Protein AF-A0A9N7YGV7-F1 (afdb_monomer_lite)

Foldseek 3Di:
DQDLLDDFDWDWDWDDPPVAIKIWIATPVHRVPIFIDRDLQVSLVVVVVVSCVNDPFDFDDARADRCVQNPCLQLVNVVVCCPDPCVVVPPPDDDDDRDDDDVPPPDDPCSDPCLRLSRHSVNVVVRTDDPPPPPPDDDDDDDDDDDDDDDDDDDDDDDDDDDDDDDDD

InterPro domains:
  IPR003889 FY-rich, C-terminal [PF05965] (20-99)
  IPR003889 FY-rich, C-terminal [PS51543] (18-98)
  IPR003889 FY-rich, C-terminal [SM00542] (22-105)
  IPR040092 Transforming growth factor beta regulator 1 [PTHR22715] (1-136)

Sequence (169 aa):
MKNPDQQCLYTCQIKDGGTGPKFEIVPEEDPQNAIMASSALTCHSNLLKAIASVSSKCVVPIVPSGADFFGFSHPTIQNLIQSCPGARKCTNYRWIRFEVCRPGDGQVPHILSEDDASVNFEAYQRHQCFEENNKTEHVEGQTPQSPSSSHQHHLTSPTMKPSTSYFTS

Secondary structure (DSSP, 8-state):
---TTS---EEEEEEE-SSSEEEEEEETT-TTS-EEESSHHHHHHHHHHHHHHH-SS-BPPPPP-HHHHTTTTSHHHHHHHHTSTTGGG-TT-------PPPTT------SS-TT-TTT-HHHHHHTB-----------------------------------------

pLDDT: mean 78.42, std 22.44, range [29.34, 98.69]

Radius of gyration: 29.04 Å; chains: 1; bounding box: 60×68×75 Å

Organism: Pleuronectes platessa (NCBI:txid8262)

Structure (mmCIF, N/CA/C/O backbone):
data_AF-A0A9N7YGV7-F1
#
_entry.id   AF-A0A9N7YGV7-F1
#
loop_
_atom_site.group_PDB
_atom_site.id
_atom_site.type_symbol
_atom_site.label_atom_id
_atom_site.label_alt_id
_atom_site.label_comp_id
_atom_site.label_asym_id
_atom_site.label_entity_id
_atom_site.label_seq_id
_atom_site.pdbx_PDB_ins_code
_atom_site.Cartn_x
_atom_site.Cartn_y
_atom_site.Cartn_z
_atom_site.occupancy
_atom_site.B_iso_or_equiv
_atom_site.auth_seq_id
_atom_site.auth_comp_id
_atom_site.auth_asym_id
_atom_site.auth_atom_id
_atom_site.pdbx_PDB_model_num
ATOM 1 N N . MET A 1 1 ? -12.306 -2.620 10.102 1.00 79.00 1 MET A N 1
ATOM 2 C CA . MET A 1 1 ? -12.905 -1.330 10.510 1.00 79.00 1 MET A CA 1
ATOM 3 C C . MET A 1 1 ? -14.117 -1.461 11.426 1.00 79.00 1 MET A C 1
ATOM 5 O O . MET A 1 1 ? -14.575 -0.430 11.887 1.00 79.00 1 MET A O 1
ATOM 9 N N . LYS A 1 2 ? -14.682 -2.650 11.686 1.00 80.69 2 LYS A N 1
ATOM 10 C CA . LYS A 1 2 ? -15.921 -2.737 12.488 1.00 80.69 2 LYS A CA 1
ATOM 11 C C . LYS A 1 2 ? -15.683 -2.442 13.970 1.00 80.69 2 LYS A C 1
ATOM 13 O O . LYS A 1 2 ? -16.509 -1.784 14.589 1.00 80.69 2 LYS A O 1
ATOM 18 N N . ASN A 1 3 ? -14.535 -2.878 14.491 1.00 83.62 3 ASN A N 1
ATOM 19 C CA . ASN A 1 3 ? -14.148 -2.716 15.888 1.00 83.62 3 ASN A CA 1
ATOM 20 C C . ASN A 1 3 ? -12.807 -1.961 15.972 1.00 83.62 3 ASN A C 1
ATOM 22 O O . ASN A 1 3 ? -11.763 -2.582 15.789 1.00 83.62 3 ASN A O 1
ATOM 26 N N . PRO A 1 4 ? -12.792 -0.641 16.231 1.00 83.25 4 PRO A N 1
ATOM 27 C CA . PRO A 1 4 ? -11.553 0.150 16.288 1.00 83.25 4 PRO A CA 1
ATOM 28 C C . PRO A 1 4 ? -10.650 -0.209 17.482 1.00 83.25 4 PRO A C 1
ATOM 30 O O . PRO A 1 4 ? -9.464 0.109 17.479 1.00 83.25 4 PRO A O 1
ATOM 33 N N . ASP A 1 5 ? -11.195 -0.898 18.486 1.00 85.25 5 ASP A N 1
ATOM 34 C CA . ASP A 1 5 ? -10.459 -1.392 19.655 1.00 85.25 5 ASP A CA 1
ATOM 35 C C . ASP A 1 5 ? -9.778 -2.753 19.422 1.00 85.25 5 ASP A C 1
ATOM 37 O O . ASP A 1 5 ? -9.146 -3.287 20.333 1.0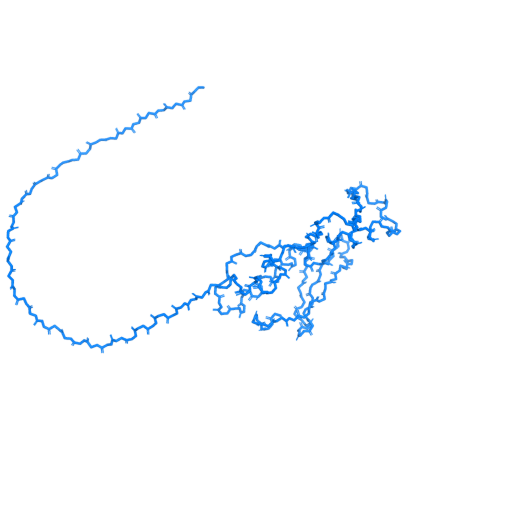0 85.25 5 ASP A O 1
ATOM 41 N N . GLN A 1 6 ? -9.906 -3.333 18.224 1.00 88.25 6 GLN A N 1
ATOM 42 C CA . GLN A 1 6 ? -9.325 -4.627 17.874 1.00 88.25 6 GLN A CA 1
ATOM 43 C C . GLN A 1 6 ? -8.470 -4.523 16.615 1.00 88.25 6 GLN A C 1
ATOM 45 O O . GLN A 1 6 ? -8.827 -3.860 15.641 1.00 88.25 6 GLN A O 1
ATOM 50 N N . GLN A 1 7 ? -7.346 -5.233 16.619 1.00 90.81 7 GLN A N 1
ATOM 51 C CA . GLN A 1 7 ? -6.538 -5.399 15.424 1.00 90.81 7 GLN A CA 1
ATOM 52 C C . GLN A 1 7 ? -7.173 -6.449 14.508 1.00 90.81 7 GLN A C 1
ATOM 54 O O . GLN A 1 7 ? -7.591 -7.518 14.952 1.00 90.81 7 GLN A O 1
ATOM 59 N N . CYS A 1 8 ? -7.192 -6.158 13.212 1.00 91.62 8 CYS A N 1
ATOM 60 C CA . CYS A 1 8 ? -7.529 -7.117 12.171 1.00 91.62 8 CYS A CA 1
ATOM 61 C C . CYS A 1 8 ? -6.510 -7.029 11.031 1.00 91.62 8 CYS A C 1
ATOM 63 O O . CYS A 1 8 ? -5.752 -6.059 10.930 1.00 91.62 8 CYS A O 1
ATOM 65 N N . LEU A 1 9 ? -6.463 -8.063 10.191 1.00 94.88 9 LEU A N 1
ATOM 66 C CA . LEU A 1 9 ? -5.585 -8.086 9.029 1.00 94.88 9 LEU A CA 1
ATOM 67 C C . LEU A 1 9 ? -6.219 -7.303 7.871 1.00 94.88 9 LEU A C 1
ATOM 69 O O . LEU A 1 9 ? -7.410 -7.437 7.574 1.00 94.88 9 LEU A O 1
ATOM 73 N N . TYR A 1 10 ? -5.398 -6.487 7.214 1.00 96.50 10 TYR A N 1
ATOM 74 C CA . TYR A 1 10 ? -5.762 -5.739 6.020 1.00 96.50 10 TYR A CA 1
ATOM 75 C C . TYR A 1 10 ? -4.948 -6.244 4.833 1.00 96.50 10 TYR A C 1
ATOM 77 O O . TYR A 1 10 ? -3.719 -6.208 4.844 1.00 96.50 10 TYR A O 1
ATOM 85 N N . THR A 1 11 ? -5.637 -6.674 3.780 1.00 97.81 11 THR A N 1
ATOM 86 C CA . THR A 1 11 ? -4.999 -7.014 2.508 1.00 97.81 11 THR A CA 1
ATOM 87 C C . THR A 1 11 ? -4.878 -5.757 1.653 1.00 97.81 11 THR A C 1
ATOM 89 O O . THR A 1 11 ? -5.886 -5.182 1.233 1.00 97.81 11 THR A O 1
ATOM 92 N N . CYS A 1 12 ? -3.644 -5.345 1.370 1.00 98.44 12 CYS A N 1
ATOM 93 C CA . CYS A 1 12 ? -3.340 -4.231 0.476 1.00 98.44 12 CYS A CA 1
ATOM 94 C C . CYS A 1 12 ? -3.060 -4.734 -0.946 1.00 98.44 12 CYS A C 1
ATOM 96 O O . CYS A 1 12 ? -2.257 -5.647 -1.137 1.00 98.44 12 CYS A O 1
ATOM 98 N N . GLN A 1 13 ? -3.688 -4.129 -1.956 1.00 98.19 13 GLN A N 1
ATOM 99 C CA . GLN A 1 13 ? -3.501 -4.494 -3.364 1.00 98.19 13 GLN A CA 1
ATOM 100 C C . GLN A 1 13 ? -3.278 -3.263 -4.242 1.00 98.19 13 GLN A C 1
ATOM 102 O O . GLN A 1 13 ? -3.893 -2.215 -4.047 1.00 98.19 13 GLN A O 1
ATOM 107 N N . ILE A 1 14 ? -2.421 -3.418 -5.252 1.00 98.31 14 ILE A N 1
ATOM 108 C CA . ILE A 1 14 ? -2.243 -2.453 -6.339 1.00 98.31 14 ILE A CA 1
ATOM 109 C C . ILE A 1 14 ? -2.731 -3.131 -7.617 1.00 98.31 14 ILE A C 1
ATOM 111 O O . ILE A 1 14 ? -2.168 -4.133 -8.052 1.00 98.31 14 ILE A O 1
ATOM 115 N N . LYS A 1 15 ? -3.808 -2.603 -8.191 1.00 97.81 15 LYS A N 1
ATOM 116 C CA . LYS A 1 15 ? -4.463 -3.105 -9.401 1.00 97.81 15 LYS A CA 1
ATOM 117 C C . LYS A 1 15 ? -4.239 -2.134 -10.558 1.00 97.81 15 LYS A C 1
ATOM 119 O O . LYS A 1 15 ? -3.958 -0.954 -10.348 1.00 97.81 15 LYS A O 1
ATOM 124 N N . ASP A 1 16 ? -4.410 -2.624 -11.780 1.00 97.25 16 ASP A N 1
ATOM 125 C CA . ASP A 1 16 ? -4.480 -1.762 -12.957 1.00 97.25 16 ASP A CA 1
ATOM 126 C C . ASP A 1 16 ? -5.783 -0.940 -12.922 1.00 97.25 16 ASP A C 1
ATOM 128 O O . ASP A 1 16 ? -6.878 -1.496 -12.799 1.00 97.25 16 ASP A O 1
ATOM 132 N N . GLY A 1 17 ? -5.658 0.386 -12.954 1.00 95.94 17 GLY A N 1
ATOM 133 C CA . GLY A 1 17 ? -6.771 1.336 -13.006 1.00 95.94 17 GLY A CA 1
ATOM 134 C C . GLY A 1 17 ? -6.939 2.000 -14.376 1.00 95.94 17 GLY A C 1
ATOM 135 O O . GLY A 1 17 ? -7.704 2.957 -14.493 1.00 95.94 17 GLY A O 1
ATOM 136 N N . GLY A 1 18 ? -6.225 1.538 -15.407 1.00 96.19 18 GLY A N 1
ATOM 137 C CA . GLY A 1 18 ? -6.231 2.106 -16.753 1.00 96.19 18 GLY A CA 1
ATOM 138 C C . GLY A 1 18 ? -5.249 3.268 -16.890 1.00 96.19 18 GLY A C 1
ATOM 139 O O . GLY A 1 18 ? -4.140 3.098 -17.386 1.00 96.19 18 GLY A O 1
ATOM 140 N N . THR A 1 19 ? -5.638 4.469 -16.457 1.00 93.75 19 THR A N 1
ATOM 141 C CA . THR A 1 19 ? -4.776 5.667 -16.562 1.00 93.75 19 THR A CA 1
ATOM 142 C C . THR A 1 19 ? -3.681 5.725 -15.496 1.00 93.75 19 THR A C 1
ATOM 144 O O . THR A 1 19 ? -2.709 6.463 -15.643 1.00 93.75 19 THR A O 1
ATOM 147 N N . GLY A 1 20 ? -3.827 4.949 -14.426 1.00 95.81 20 GLY A N 1
ATOM 148 C CA . GLY A 1 20 ? -2.881 4.855 -13.326 1.00 95.81 20 GLY A CA 1
ATOM 149 C C . GLY A 1 20 ? -3.220 3.684 -12.403 1.00 95.81 20 GLY A C 1
ATOM 150 O O . GLY A 1 20 ? -4.213 2.990 -12.624 1.00 95.81 20 GLY A O 1
ATOM 151 N N . PRO A 1 21 ? -2.403 3.441 -11.369 1.00 98.00 21 PRO A N 1
ATOM 152 C CA . PRO A 1 21 ? -2.661 2.380 -10.406 1.00 98.00 21 PRO A CA 1
ATOM 153 C C . PRO A 1 21 ? -3.932 2.649 -9.591 1.00 98.00 21 PRO A C 1
ATOM 155 O O . PRO A 1 21 ? -4.210 3.780 -9.187 1.00 98.00 21 PRO A O 1
ATOM 158 N N . LYS A 1 22 ? -4.668 1.580 -9.284 1.00 98.38 22 LYS A N 1
ATOM 159 C CA . LYS A 1 22 ? -5.743 1.580 -8.292 1.00 98.38 22 LYS A CA 1
ATOM 160 C C . LYS A 1 22 ? -5.259 0.874 -7.033 1.00 98.38 22 LYS A C 1
ATOM 162 O O . LYS A 1 22 ? -4.942 -0.311 -7.070 1.00 98.38 22 LYS A O 1
ATOM 167 N N . PHE A 1 23 ? -5.228 1.593 -5.923 1.00 98.69 23 PHE A N 1
ATOM 168 C CA . PHE A 1 23 ? -4.886 1.054 -4.614 1.00 98.69 23 PHE A CA 1
ATOM 169 C C . PHE A 1 23 ? -6.159 0.590 -3.913 1.00 98.69 23 PHE A C 1
ATOM 171 O O . PHE A 1 23 ? -7.204 1.231 -4.036 1.00 98.69 23 PHE A O 1
ATOM 178 N N . GLU A 1 24 ? -6.073 -0.526 -3.200 1.00 98.44 24 GLU A N 1
ATOM 179 C CA . GLU A 1 24 ? -7.184 -1.123 -2.468 1.00 98.44 24 GLU A CA 1
ATOM 180 C C . GLU A 1 24 ? -6.702 -1.633 -1.107 1.00 98.44 24 GLU A C 1
ATOM 1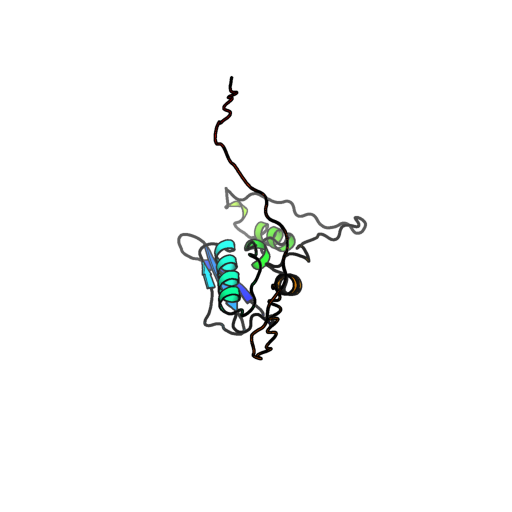82 O O . GLU A 1 24 ? -5.655 -2.274 -1.024 1.00 98.44 24 GLU A O 1
ATOM 187 N N . ILE A 1 25 ? -7.472 -1.351 -0.056 1.00 98.38 25 ILE A N 1
ATOM 188 C CA . ILE A 1 25 ? -7.311 -1.915 1.287 1.00 98.38 25 ILE A CA 1
ATOM 189 C C . ILE A 1 25 ? -8.583 -2.701 1.607 1.00 98.38 25 ILE A C 1
ATOM 191 O O . ILE A 1 25 ? -9.673 -2.125 1.628 1.00 98.38 25 ILE A O 1
ATOM 195 N N . VAL A 1 26 ? -8.446 -3.999 1.875 1.00 97.69 26 VAL A N 1
ATOM 196 C CA . VAL A 1 26 ? -9.564 -4.894 2.207 1.00 97.69 26 VAL A CA 1
ATOM 197 C C . VAL A 1 26 ? -9.380 -5.437 3.627 1.00 97.69 26 VAL A C 1
ATOM 199 O O . VAL A 1 26 ? -8.422 -6.178 3.853 1.00 97.69 26 VAL A O 1
ATOM 202 N N . PRO A 1 27 ? -10.251 -5.098 4.595 1.00 95.25 27 PRO A N 1
ATOM 203 C CA . PRO A 1 27 ? -10.234 -5.745 5.905 1.00 95.25 27 PRO A CA 1
ATOM 204 C C . PRO A 1 27 ? -10.721 -7.192 5.785 1.00 95.25 27 PRO A C 1
ATOM 206 O O . PRO A 1 27 ? -11.788 -7.436 5.222 1.00 95.25 27 PRO A O 1
ATOM 209 N N . GLU A 1 28 ? -9.989 -8.151 6.354 1.00 92.44 28 GLU A N 1
ATOM 210 C CA . GLU A 1 28 ? -10.389 -9.567 6.300 1.00 92.44 28 GLU A CA 1
ATOM 211 C C . GLU A 1 28 ? -11.719 -9.845 7.018 1.00 92.44 28 GLU A C 1
ATOM 213 O O . GLU A 1 28 ? -12.504 -10.683 6.585 1.00 92.44 28 GLU A O 1
ATOM 218 N N . GLU A 1 29 ? -12.008 -9.097 8.083 1.00 89.75 29 GLU A N 1
ATOM 219 C CA . GLU A 1 29 ? -13.259 -9.185 8.851 1.00 89.75 29 GLU A CA 1
ATOM 220 C C . GLU A 1 29 ? -14.484 -8.588 8.130 1.00 89.75 29 GLU A C 1
ATOM 222 O O . GLU A 1 29 ? -15.631 -8.825 8.524 1.00 89.75 29 GLU A O 1
ATOM 227 N N . ASP A 1 30 ? -14.264 -7.765 7.099 1.00 90.25 30 ASP A N 1
ATOM 228 C CA . ASP A 1 30 ? -15.342 -7.108 6.360 1.00 90.25 30 ASP A CA 1
ATOM 229 C C . ASP A 1 30 ? -14.999 -6.875 4.879 1.00 90.25 30 ASP A C 1
ATOM 231 O O . ASP A 1 30 ? -14.906 -5.726 4.435 1.00 90.25 30 ASP A O 1
ATOM 235 N N . PRO A 1 31 ? -14.843 -7.942 4.070 1.00 91.62 31 PRO A N 1
ATOM 236 C CA . PRO A 1 31 ? -14.341 -7.814 2.699 1.00 91.62 31 PRO A CA 1
ATOM 237 C C . PRO A 1 31 ? -15.214 -6.962 1.764 1.00 91.62 31 PRO A C 1
ATOM 239 O O . PRO A 1 31 ? -14.748 -6.525 0.715 1.00 91.62 31 PRO A O 1
ATOM 242 N N . GLN A 1 32 ? -16.479 -6.721 2.126 1.00 91.19 32 GLN A N 1
ATOM 243 C CA . GLN A 1 32 ? -17.406 -5.874 1.365 1.00 91.19 32 GLN A CA 1
ATOM 244 C C . GLN A 1 32 ? -17.099 -4.377 1.508 1.00 91.19 32 GLN A C 1
ATOM 246 O O . GLN A 1 32 ? -17.505 -3.583 0.664 1.00 91.19 32 GLN A O 1
ATOM 251 N N . ASN A 1 33 ? -16.372 -3.985 2.554 1.00 91.31 33 ASN A N 1
ATOM 252 C CA . ASN A 1 33 ? -16.054 -2.593 2.852 1.00 91.31 33 ASN A CA 1
ATOM 253 C C . ASN A 1 33 ? -14.611 -2.257 2.447 1.00 91.31 33 ASN A C 1
ATOM 255 O O . ASN A 1 33 ? -13.802 -1.776 3.241 1.00 91.31 33 ASN A O 1
ATOM 259 N N . ALA A 1 34 ? -14.273 -2.580 1.198 1.00 95.81 34 ALA A N 1
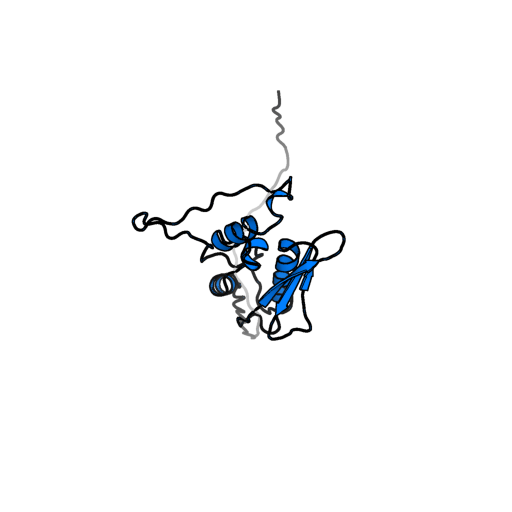ATOM 260 C CA . ALA A 1 34 ? -12.970 -2.286 0.623 1.00 95.81 34 ALA A CA 1
ATOM 261 C C . ALA A 1 34 ? -12.811 -0.782 0.350 1.00 95.81 34 ALA A C 1
ATOM 263 O O . ALA A 1 34 ? -13.682 -0.138 -0.238 1.00 95.81 34 ALA A O 1
ATOM 264 N N . ILE A 1 35 ? -11.658 -0.227 0.717 1.00 97.62 35 ILE A N 1
ATOM 265 C CA . ILE A 1 35 ? -11.312 1.172 0.452 1.00 97.62 35 ILE A CA 1
ATOM 266 C C . ILE A 1 35 ? -10.455 1.232 -0.803 1.00 97.62 35 ILE A C 1
ATOM 268 O O . ILE A 1 35 ? -9.355 0.685 -0.821 1.00 97.62 35 ILE A O 1
ATOM 272 N N . MET A 1 36 ? -10.918 1.952 -1.824 1.00 97.62 36 MET A N 1
ATOM 273 C CA . MET A 1 36 ? -10.180 2.156 -3.072 1.00 97.62 36 MET A CA 1
ATOM 274 C C . MET A 1 36 ? -9.803 3.622 -3.288 1.00 97.62 36 MET A C 1
ATOM 276 O O . MET A 1 36 ? -10.591 4.523 -2.998 1.00 97.62 36 MET A O 1
ATOM 280 N N . ALA A 1 37 ? -8.615 3.863 -3.844 1.00 98.19 37 ALA A N 1
ATOM 281 C CA . ALA A 1 37 ? -8.154 5.194 -4.235 1.00 98.19 37 ALA A CA 1
ATOM 282 C C . ALA A 1 37 ? -7.093 5.137 -5.349 1.00 98.19 37 ALA A C 1
ATOM 284 O O . ALA A 1 37 ? -6.605 4.072 -5.723 1.00 98.19 37 ALA A O 1
ATOM 285 N N . SER A 1 38 ? -6.705 6.303 -5.867 1.00 97.75 38 SER A N 1
ATOM 286 C CA . SER A 1 38 ? -5.641 6.455 -6.874 1.00 97.75 38 SER A CA 1
ATOM 287 C C . SER A 1 38 ? -4.225 6.521 -6.284 1.00 97.75 38 SER A C 1
ATOM 289 O O . SER A 1 38 ? -3.249 6.558 -7.029 1.00 97.75 38 SER A O 1
ATOM 291 N N . SER A 1 39 ? -4.081 6.542 -4.954 1.00 98.31 39 SER A N 1
ATOM 292 C CA . SER A 1 39 ? -2.780 6.508 -4.278 1.00 98.31 39 SER A CA 1
ATOM 293 C C . SER A 1 39 ? -2.850 5.757 -2.947 1.00 98.31 39 SER A C 1
ATOM 295 O O . SER A 1 39 ? -3.884 5.777 -2.272 1.00 98.31 39 SER A O 1
ATOM 297 N N . ALA A 1 40 ? -1.734 5.149 -2.534 1.00 98.31 40 ALA A N 1
ATOM 298 C CA . ALA A 1 40 ? -1.612 4.503 -1.225 1.00 98.31 40 ALA A CA 1
ATOM 299 C C . ALA A 1 40 ? -1.878 5.484 -0.071 1.00 98.31 40 ALA A C 1
ATOM 301 O O . ALA A 1 40 ? -2.556 5.139 0.894 1.00 98.31 40 ALA A O 1
ATOM 302 N N . LEU A 1 41 ? -1.397 6.730 -0.196 1.00 98.25 41 LEU A N 1
ATOM 303 C CA . LEU A 1 41 ? -1.611 7.786 0.797 1.00 98.25 41 LEU A CA 1
ATOM 304 C C . LEU A 1 41 ? -3.101 8.083 0.982 1.00 98.25 41 LEU A C 1
ATOM 306 O O . LEU A 1 41 ? -3.584 8.158 2.110 1.00 98.25 41 LEU A O 1
ATOM 310 N N . THR A 1 42 ? -3.842 8.219 -0.119 1.00 98.25 42 THR A N 1
ATOM 311 C CA . THR A 1 42 ? -5.287 8.472 -0.081 1.00 98.25 42 THR A CA 1
ATOM 312 C C . THR A 1 42 ? -6.049 7.274 0.483 1.00 98.25 42 THR A C 1
ATOM 314 O O . THR A 1 42 ? -6.931 7.469 1.316 1.00 98.25 42 THR A O 1
ATOM 317 N N . CYS A 1 43 ? -5.692 6.044 0.094 1.00 98.00 43 CYS A N 1
ATOM 318 C CA . CYS A 1 43 ? -6.269 4.826 0.676 1.00 98.00 43 CYS A CA 1
ATOM 319 C C . CYS A 1 43 ? -6.087 4.795 2.196 1.00 98.00 43 CYS A C 1
ATOM 321 O O . CYS A 1 43 ? -7.063 4.636 2.927 1.00 98.00 43 CYS A O 1
ATOM 323 N N . HIS A 1 44 ? -4.861 5.012 2.674 1.00 98.00 44 HIS A N 1
ATOM 324 C CA . HIS A 1 44 ? -4.570 4.987 4.103 1.00 98.00 44 HIS A CA 1
ATOM 325 C C . HIS A 1 44 ? -5.253 6.144 4.856 1.00 98.00 44 HIS A C 1
ATOM 327 O O . HIS A 1 44 ? -5.844 5.938 5.911 1.00 98.00 44 HIS A O 1
ATOM 333 N N . SER A 1 45 ? -5.296 7.343 4.269 1.00 97.62 45 SER A N 1
ATOM 334 C CA . SER A 1 45 ? -6.052 8.477 4.827 1.00 97.62 45 SER A CA 1
ATOM 335 C C . SER A 1 45 ? -7.536 8.147 5.007 1.00 97.62 45 SER A C 1
ATOM 337 O O . SER A 1 45 ? -8.140 8.509 6.014 1.00 97.62 45 SER A O 1
ATOM 339 N N . ASN A 1 46 ? -8.141 7.471 4.027 1.00 97.12 46 ASN A N 1
ATOM 340 C CA . ASN A 1 46 ? -9.544 7.070 4.088 1.00 97.12 46 ASN A CA 1
ATOM 341 C C . ASN A 1 46 ? -9.774 5.973 5.133 1.00 97.12 46 ASN A C 1
ATOM 343 O O . ASN A 1 46 ? -10.796 6.012 5.813 1.00 97.12 46 ASN A O 1
ATOM 347 N N . LEU A 1 47 ? -8.818 5.055 5.310 1.00 95.88 47 LEU A N 1
ATOM 348 C CA . LEU A 1 47 ? -8.858 4.062 6.383 1.00 95.88 47 LEU A CA 1
ATOM 349 C C . LEU A 1 47 ? -8.869 4.733 7.760 1.00 95.88 47 LEU A C 1
ATOM 351 O O . LEU A 1 47 ? -9.766 4.465 8.553 1.00 95.88 47 LEU A O 1
ATOM 355 N N . LEU A 1 48 ? -7.934 5.652 8.021 1.00 94.56 48 LEU A N 1
ATOM 356 C CA . LEU A 1 48 ? -7.866 6.373 9.297 1.00 94.56 48 LEU A CA 1
ATOM 357 C C . LEU A 1 48 ? -9.154 7.160 9.575 1.00 94.56 48 LEU A C 1
ATOM 359 O O . LEU A 1 48 ? -9.667 7.131 10.691 1.00 94.56 48 LEU A O 1
ATOM 363 N N . LYS A 1 49 ? -9.728 7.808 8.551 1.00 93.50 49 LYS A N 1
ATOM 364 C CA . LYS A 1 49 ? -11.029 8.490 8.665 1.00 93.50 49 LYS A CA 1
ATOM 365 C C . LYS A 1 49 ? -12.166 7.523 8.990 1.00 93.50 49 LYS A C 1
ATOM 367 O O . LYS A 1 49 ? -13.008 7.845 9.825 1.00 93.50 49 LYS A O 1
ATOM 372 N N . ALA A 1 50 ? -12.206 6.361 8.341 1.00 92.88 50 ALA A N 1
ATOM 373 C CA . ALA A 1 50 ? -13.234 5.357 8.589 1.00 92.88 50 ALA A CA 1
ATOM 374 C C . ALA A 1 50 ? -13.139 4.802 10.018 1.00 92.88 50 ALA A C 1
ATOM 376 O O . ALA A 1 50 ? -14.156 4.730 10.700 1.00 92.88 50 ALA A O 1
ATOM 377 N N . ILE A 1 51 ? -11.924 4.511 10.500 1.00 91.38 51 ILE A N 1
ATOM 378 C CA . ILE A 1 51 ? -11.667 4.092 11.886 1.00 91.38 51 ILE A CA 1
ATOM 379 C C . ILE A 1 51 ? -12.097 5.188 12.872 1.00 91.38 51 ILE A C 1
ATOM 381 O O . ILE A 1 51 ? -12.828 4.910 13.818 1.00 91.38 51 ILE A O 1
ATOM 385 N N . ALA A 1 52 ? -11.709 6.444 12.637 1.00 89.81 52 ALA A N 1
ATOM 386 C CA . ALA A 1 52 ? -12.107 7.563 13.491 1.00 89.81 52 ALA A CA 1
ATOM 387 C C . ALA A 1 52 ? -13.632 7.770 13.525 1.00 89.81 52 ALA A C 1
ATOM 389 O O . ALA A 1 52 ? -14.169 8.145 14.558 1.00 89.81 52 ALA A O 1
ATOM 390 N N . SER A 1 53 ? -14.335 7.489 12.422 1.00 89.75 53 SER A N 1
ATOM 391 C CA . SER A 1 53 ? -15.795 7.648 12.329 1.00 89.75 53 SER A CA 1
ATOM 392 C C . SER A 1 53 ? -16.576 6.594 13.119 1.00 89.75 53 SER A C 1
ATOM 394 O O . SER A 1 53 ? -17.730 6.831 13.466 1.00 89.75 53 SER A O 1
ATOM 396 N N . VAL A 1 54 ? -15.974 5.429 13.379 1.00 88.88 54 VAL A N 1
ATOM 397 C CA . VAL A 1 54 ? -16.584 4.352 14.182 1.00 88.88 54 VAL A CA 1
ATOM 398 C C . VAL A 1 54 ? -16.054 4.310 15.616 1.00 88.88 54 VAL A C 1
ATOM 400 O O . VAL A 1 54 ? -16.611 3.610 16.457 1.00 88.88 54 VAL A O 1
ATOM 403 N N . SER A 1 55 ? -14.972 5.038 15.899 1.00 85.00 55 SER A N 1
ATOM 404 C CA . SER A 1 55 ? -14.410 5.157 17.238 1.00 85.00 55 SER A CA 1
ATOM 405 C C . SER A 1 55 ? -15.269 6.080 18.090 1.00 85.00 55 SER A C 1
ATOM 407 O O . SER A 1 55 ? -15.560 7.212 17.713 1.00 85.00 55 SER A O 1
ATOM 409 N N . SER A 1 56 ? -15.633 5.618 19.283 1.00 79.19 56 SER A N 1
ATOM 410 C CA . SER A 1 56 ? -16.250 6.462 20.309 1.00 79.19 56 SER A CA 1
ATOM 411 C C . SER A 1 56 ? -15.227 7.317 21.064 1.00 79.19 56 SER A C 1
ATOM 413 O O . SER A 1 56 ? -15.621 8.158 21.868 1.00 79.19 56 SER A O 1
ATOM 415 N N . LYS A 1 57 ? -13.922 7.092 20.847 1.00 80.44 57 LYS A N 1
ATOM 416 C CA . LYS A 1 57 ? -12.838 7.836 21.501 1.00 80.44 57 LYS A CA 1
ATOM 417 C C . LYS A 1 57 ? -12.319 8.927 20.573 1.00 80.44 57 LYS A C 1
ATOM 419 O O . LYS A 1 57 ? -12.127 8.685 19.380 1.00 80.44 57 LYS A O 1
ATOM 424 N N . CYS A 1 58 ? -12.049 10.106 21.129 1.00 73.31 58 CYS A N 1
ATOM 425 C CA . CYS A 1 58 ? -11.367 11.171 20.403 1.00 73.31 58 CYS A CA 1
ATOM 426 C C . CYS A 1 58 ? -9.935 10.712 20.095 1.00 73.31 58 CYS A C 1
ATOM 428 O O . CYS A 1 58 ? -9.197 10.331 20.999 1.00 73.31 58 CYS A O 1
ATOM 430 N N . VAL A 1 59 ? -9.543 10.706 18.823 1.00 73.69 59 VAL A N 1
ATOM 431 C CA . VAL A 1 59 ? -8.192 10.316 18.398 1.00 73.69 59 VAL A CA 1
ATOM 432 C C . VAL A 1 59 ? -7.467 11.567 17.932 1.00 73.69 59 VAL A C 1
ATOM 434 O O . VAL A 1 59 ? -8.007 12.337 17.134 1.00 73.69 59 VAL A O 1
ATOM 437 N N . VAL A 1 60 ? -6.243 11.771 18.421 1.00 81.62 60 VAL A N 1
ATOM 438 C CA . VAL A 1 60 ? -5.369 12.843 17.924 1.00 81.62 60 VAL A CA 1
ATOM 439 C C . VAL A 1 60 ? -5.202 12.684 16.406 1.00 81.62 60 VAL A C 1
ATOM 441 O O . VAL A 1 60 ? -5.064 11.553 15.946 1.00 81.62 60 VAL A O 1
ATOM 444 N N . PRO A 1 61 ? -5.202 13.762 15.601 1.00 85.44 61 PRO A N 1
ATOM 445 C CA . PRO A 1 61 ? -5.008 13.645 14.159 1.00 85.44 61 PRO A CA 1
ATOM 446 C C . PRO A 1 61 ? -3.725 12.876 13.810 1.00 85.44 61 PRO A C 1
ATOM 448 O O . PRO A 1 61 ? -2.623 13.310 14.139 1.00 85.44 61 PRO A O 1
ATOM 451 N N . ILE A 1 62 ? -3.878 11.739 13.130 1.00 91.31 62 ILE A N 1
ATOM 452 C CA . ILE A 1 62 ? -2.771 10.880 12.702 1.00 91.31 62 ILE A CA 1
ATOM 453 C C . ILE A 1 62 ? -2.384 11.243 11.272 1.00 91.31 62 ILE A C 1
ATOM 455 O O . ILE A 1 62 ? -3.237 11.325 10.383 1.00 91.31 62 ILE A O 1
ATOM 459 N N . VAL A 1 63 ? -1.088 11.446 11.042 1.00 93.94 63 VAL A N 1
ATOM 460 C CA . VAL A 1 63 ? -0.553 11.663 9.697 1.00 93.94 63 VAL A CA 1
ATOM 461 C C . VAL A 1 63 ? -0.531 10.320 8.955 1.00 93.94 63 VAL A C 1
ATOM 463 O O . VAL A 1 63 ? 0.051 9.364 9.456 1.00 93.94 63 VAL A O 1
ATOM 466 N N . PRO A 1 64 ? -1.153 10.208 7.772 1.00 96.06 64 PRO A N 1
ATOM 467 C CA . PRO A 1 64 ? -1.202 8.951 7.036 1.00 96.06 64 PRO A CA 1
ATOM 468 C C . PRO A 1 64 ? 0.165 8.602 6.433 1.00 96.06 64 PRO A C 1
ATOM 470 O O . PRO A 1 64 ? 0.723 9.398 5.678 1.00 96.06 64 PRO A O 1
ATOM 473 N N . SER A 1 65 ? 0.643 7.374 6.653 1.00 96.31 65 SER A N 1
ATOM 474 C CA . SER A 1 65 ? 1.792 6.818 5.929 1.00 96.31 65 SER A CA 1
ATOM 475 C C . SER A 1 65 ? 1.383 5.696 4.970 1.00 96.31 65 SER A C 1
ATOM 477 O O . SER A 1 65 ? 1.343 4.518 5.312 1.00 96.31 65 SER A O 1
ATOM 479 N N . GLY A 1 66 ? 0.952 6.055 3.759 1.00 97.38 66 GLY A N 1
ATOM 480 C CA . GLY A 1 66 ? 0.384 5.076 2.821 1.00 97.38 66 GLY A CA 1
ATOM 481 C C . GLY A 1 66 ? 1.394 4.060 2.283 1.00 97.38 66 GLY A C 1
ATOM 482 O O . GLY A 1 66 ? 1.058 2.893 2.119 1.00 97.38 66 GLY A O 1
ATOM 483 N N . ALA A 1 67 ? 2.624 4.491 2.001 1.00 96.81 67 ALA A N 1
ATOM 484 C CA . ALA A 1 67 ? 3.657 3.602 1.469 1.00 96.81 67 ALA A CA 1
ATOM 485 C C . ALA A 1 67 ? 4.131 2.576 2.511 1.00 96.81 67 ALA A C 1
ATOM 487 O O . ALA A 1 67 ? 4.348 1.417 2.154 1.00 96.81 67 ALA A O 1
ATOM 488 N N . ASP A 1 68 ? 4.218 3.000 3.776 1.00 95.81 68 ASP A N 1
ATOM 489 C CA . ASP A 1 68 ? 4.549 2.138 4.913 1.00 95.81 68 ASP A CA 1
ATOM 490 C C . ASP A 1 68 ? 3.417 1.158 5.202 1.00 95.81 68 ASP A C 1
ATOM 492 O O . ASP A 1 68 ? 3.664 -0.041 5.294 1.00 95.81 68 ASP A O 1
ATOM 496 N N . PHE A 1 69 ? 2.165 1.628 5.217 1.00 96.88 69 PHE A N 1
ATOM 497 C CA . PHE A 1 69 ? 1.004 0.759 5.421 1.00 96.88 69 PHE A CA 1
ATOM 498 C C . PHE A 1 69 ? 0.874 -0.319 4.328 1.00 96.88 69 PHE A C 1
ATOM 500 O O . PHE A 1 69 ? 0.554 -1.469 4.614 1.00 96.88 69 PHE A O 1
ATOM 507 N N . PHE A 1 70 ? 1.159 0.024 3.067 1.00 97.75 70 PHE A N 1
ATOM 508 C CA . PHE A 1 70 ? 1.190 -0.948 1.964 1.00 97.75 70 PHE A CA 1
ATOM 509 C C . PHE A 1 70 ? 2.474 -1.798 1.933 1.00 97.75 70 PHE A C 1
ATOM 511 O O . PHE A 1 70 ? 2.571 -2.732 1.137 1.00 97.75 70 PHE A O 1
ATOM 518 N N . GLY A 1 71 ? 3.481 -1.458 2.739 1.00 96.06 71 GLY A N 1
ATOM 519 C CA . GLY A 1 71 ? 4.742 -2.184 2.863 1.00 96.06 71 GLY A CA 1
ATOM 520 C C . GLY A 1 71 ? 5.727 -2.007 1.705 1.00 96.06 71 GLY A C 1
ATOM 521 O O . GLY A 1 71 ? 6.859 -2.477 1.797 1.00 96.06 71 GLY A O 1
ATOM 522 N N . PHE A 1 72 ? 5.370 -1.319 0.614 1.00 96.06 72 PHE A N 1
ATOM 523 C CA . PHE A 1 72 ? 6.296 -1.142 -0.513 1.00 96.06 72 PHE A CA 1
ATOM 524 C C . PHE A 1 72 ? 7.377 -0.088 -0.256 1.00 96.06 72 PHE A C 1
ATOM 526 O O . PHE A 1 72 ? 8.294 0.026 -1.064 1.00 96.06 72 PHE A O 1
ATOM 533 N N . SER A 1 73 ? 7.309 0.666 0.844 1.00 93.44 73 SER A N 1
ATOM 534 C CA . SER A 1 73 ? 8.438 1.466 1.331 1.00 93.44 73 SER A CA 1
ATOM 535 C C . SER A 1 73 ? 9.491 0.625 2.065 1.00 93.44 73 SER A C 1
ATOM 537 O O . SER A 1 73 ? 10.615 1.093 2.239 1.00 93.44 73 SER A O 1
ATOM 539 N N . HIS A 1 74 ? 9.185 -0.617 2.449 1.00 92.00 74 HIS A N 1
ATOM 540 C CA . HIS A 1 74 ? 10.134 -1.486 3.135 1.00 92.00 74 HIS A CA 1
ATOM 541 C C . HIS A 1 74 ? 11.369 -1.729 2.240 1.00 92.00 74 HIS A C 1
ATOM 543 O O . HIS A 1 74 ? 11.197 -2.181 1.103 1.00 92.00 74 HIS A O 1
ATOM 549 N N . PRO A 1 75 ? 12.618 -1.516 2.714 1.00 91.94 75 PRO A N 1
ATOM 550 C CA . PRO A 1 75 ? 13.826 -1.580 1.878 1.00 91.94 75 PRO A CA 1
ATOM 551 C C . PRO A 1 75 ? 13.960 -2.871 1.060 1.00 91.94 75 PRO A C 1
ATOM 553 O O . PRO A 1 75 ? 14.237 -2.832 -0.138 1.00 91.94 75 PRO A O 1
ATOM 556 N N . THR A 1 76 ? 13.689 -4.021 1.683 1.00 93.12 76 THR A N 1
ATOM 557 C CA . THR A 1 76 ? 13.644 -5.319 0.994 1.00 93.12 76 THR A CA 1
ATOM 558 C C . THR A 1 76 ? 12.613 -5.348 -0.137 1.00 93.12 76 THR A C 1
ATOM 560 O O . THR A 1 76 ? 12.945 -5.751 -1.248 1.00 93.12 76 THR A O 1
ATOM 563 N N . ILE A 1 77 ? 11.381 -4.892 0.109 1.00 95.19 77 ILE A N 1
ATOM 564 C CA . ILE A 1 77 ? 10.310 -4.882 -0.896 1.00 95.19 77 ILE A CA 1
ATOM 565 C C . ILE A 1 77 ? 10.642 -3.906 -2.030 1.00 95.19 77 ILE A C 1
ATOM 567 O O . ILE A 1 77 ? 10.518 -4.274 -3.196 1.00 95.19 77 ILE A O 1
ATOM 571 N N . GLN A 1 78 ? 11.152 -2.710 -1.717 1.00 95.12 78 GLN A N 1
ATOM 572 C CA . GLN A 1 78 ? 11.633 -1.761 -2.726 1.00 95.12 78 GLN A CA 1
ATOM 573 C C . GLN A 1 78 ? 12.695 -2.389 -3.636 1.00 95.12 78 GLN A C 1
ATOM 575 O O . GLN A 1 78 ? 12.600 -2.282 -4.859 1.00 95.12 78 GLN A O 1
ATOM 580 N N . ASN A 1 79 ? 13.688 -3.069 -3.055 1.00 95.50 79 ASN A N 1
ATOM 581 C CA . ASN A 1 79 ? 14.752 -3.730 -3.809 1.00 95.50 79 ASN A CA 1
ATOM 582 C C . ASN A 1 79 ? 14.213 -4.856 -4.709 1.00 95.50 79 ASN A C 1
ATOM 584 O O . ASN A 1 79 ? 14.648 -5.013 -5.854 1.00 95.50 79 ASN A O 1
ATOM 588 N N . LEU A 1 80 ? 13.235 -5.619 -4.216 1.00 97.12 80 LEU A N 1
ATOM 589 C CA . LEU A 1 80 ? 12.563 -6.651 -5.003 1.00 97.12 80 LEU A CA 1
ATOM 590 C C . LEU A 1 80 ? 11.792 -6.044 -6.183 1.00 97.12 80 LEU A C 1
ATOM 592 O O . LEU A 1 80 ? 11.963 -6.503 -7.310 1.00 97.12 80 LEU A O 1
ATOM 596 N N . ILE A 1 81 ? 11.030 -4.967 -5.962 1.00 97.50 81 ILE A N 1
ATOM 597 C CA . ILE A 1 81 ? 10.301 -4.248 -7.023 1.00 97.50 81 ILE A CA 1
ATOM 598 C C . ILE A 1 81 ? 11.271 -3.692 -8.077 1.00 97.50 81 ILE A C 1
ATOM 600 O O . ILE A 1 81 ? 11.041 -3.836 -9.278 1.00 97.50 81 ILE A O 1
ATOM 604 N N . GLN A 1 82 ? 12.392 -3.105 -7.648 1.00 97.25 82 GLN A N 1
ATOM 605 C CA . GLN A 1 82 ? 13.454 -2.617 -8.538 1.00 97.25 82 GLN A CA 1
ATOM 606 C C . GLN A 1 82 ? 14.080 -3.713 -9.412 1.00 97.25 82 GLN A C 1
ATOM 608 O O . GLN A 1 82 ? 14.609 -3.422 -10.489 1.00 97.25 82 GLN A O 1
ATOM 613 N N . SER A 1 83 ? 14.027 -4.962 -8.949 1.00 97.00 83 SER A N 1
ATOM 614 C CA . SER A 1 83 ? 14.580 -6.128 -9.639 1.00 97.00 83 SER A CA 1
ATOM 615 C C . SER A 1 83 ? 13.595 -6.764 -10.626 1.00 97.00 83 SER A C 1
ATOM 617 O O . SER A 1 83 ? 13.985 -7.642 -11.398 1.00 97.00 83 SER A O 1
ATOM 619 N N . CYS A 1 84 ? 12.330 -6.330 -10.646 1.00 97.69 84 CYS A N 1
ATOM 620 C CA . CYS A 1 84 ? 11.331 -6.865 -11.563 1.00 97.69 84 CYS A CA 1
ATOM 621 C C . CYS A 1 84 ? 11.645 -6.529 -13.037 1.00 97.69 84 CYS A C 1
ATOM 623 O O . CYS A 1 84 ? 12.131 -5.433 -13.355 1.00 97.69 84 CYS A O 1
ATOM 625 N N . PRO A 1 85 ? 11.301 -7.427 -13.982 1.00 98.25 85 PRO A N 1
ATOM 626 C CA . PRO A 1 85 ? 11.358 -7.126 -15.406 1.00 98.25 85 PRO A CA 1
ATOM 627 C C . PRO A 1 85 ? 10.569 -5.857 -15.742 1.00 98.25 85 PRO A C 1
ATOM 629 O O . PRO A 1 85 ? 9.433 -5.678 -15.316 1.00 98.25 85 PRO A O 1
ATOM 632 N N . GLY A 1 86 ? 11.170 -4.968 -16.530 1.00 97.19 86 GLY A N 1
ATOM 633 C CA . GLY A 1 86 ? 10.533 -3.713 -16.930 1.00 97.19 86 GLY A CA 1
ATOM 634 C C . GLY A 1 86 ? 10.746 -2.534 -15.976 1.00 97.19 86 GLY A C 1
ATOM 635 O O . GLY A 1 86 ? 10.509 -1.413 -16.412 1.00 97.19 86 GLY A O 1
ATOM 636 N N . ALA A 1 87 ? 11.296 -2.718 -14.767 1.00 97.69 87 ALA A N 1
ATOM 637 C CA . ALA A 1 87 ? 11.578 -1.605 -13.844 1.00 97.69 87 ALA A CA 1
ATOM 638 C C . ALA A 1 87 ? 12.478 -0.518 -14.472 1.00 97.69 87 ALA A C 1
ATOM 640 O O . ALA A 1 87 ? 12.271 0.677 -14.276 1.00 97.69 87 ALA A O 1
ATOM 641 N N . ARG A 1 88 ? 13.432 -0.920 -15.325 1.00 97.06 88 ARG A N 1
ATOM 642 C CA . ARG A 1 88 ? 14.306 -0.007 -16.092 1.00 97.06 88 ARG A CA 1
ATOM 643 C C . ARG A 1 88 ? 13.560 0.871 -17.107 1.00 97.06 88 ARG A C 1
ATOM 645 O O . ARG A 1 88 ? 14.132 1.849 -17.571 1.00 97.06 88 ARG A O 1
ATOM 652 N N . LYS A 1 89 ? 12.313 0.538 -17.463 1.00 97.94 89 LYS A N 1
ATOM 653 C CA . LYS A 1 89 ? 11.472 1.333 -18.377 1.00 97.94 89 LYS A CA 1
ATOM 654 C C . LYS A 1 89 ? 10.783 2.504 -17.669 1.00 97.94 89 LYS A C 1
ATOM 656 O O . LYS A 1 89 ? 10.293 3.406 -18.340 1.00 97.94 89 LYS A O 1
ATOM 661 N N . CYS A 1 90 ? 10.753 2.517 -16.336 1.00 96.88 90 CYS A N 1
ATOM 662 C CA . CYS A 1 90 ? 10.200 3.613 -15.548 1.00 96.88 90 CYS A CA 1
ATOM 663 C C . CYS A 1 90 ? 11.197 4.782 -15.517 1.00 96.88 90 CYS A C 1
ATOM 665 O O . CYS A 1 90 ? 11.985 4.912 -14.583 1.00 96.88 90 CYS A O 1
ATOM 667 N N . THR A 1 91 ? 11.183 5.630 -16.546 1.00 97.69 91 THR A N 1
ATOM 668 C CA . THR A 1 91 ? 12.182 6.699 -16.761 1.00 97.69 91 THR A CA 1
ATOM 669 C C . THR A 1 91 ? 12.268 7.718 -15.625 1.00 97.69 91 THR A C 1
ATOM 671 O O . THR A 1 91 ? 13.336 8.265 -15.373 1.00 97.69 91 THR A O 1
ATOM 674 N N . ASN A 1 92 ? 11.163 7.938 -14.910 1.00 97.62 92 ASN A N 1
ATOM 675 C CA . ASN A 1 92 ? 11.090 8.867 -13.781 1.00 97.62 92 ASN A CA 1
ATOM 676 C C . ASN A 1 92 ? 11.372 8.198 -12.423 1.00 97.62 92 ASN A C 1
ATOM 678 O O . ASN A 1 92 ? 11.300 8.858 -11.386 1.00 97.62 92 ASN A O 1
ATOM 682 N N . TYR A 1 93 ? 11.656 6.892 -12.398 1.00 96.94 93 TYR A N 1
ATOM 683 C CA . TYR A 1 93 ? 11.911 6.175 -11.154 1.00 96.94 93 TYR A CA 1
ATOM 684 C C . TYR A 1 93 ? 13.282 6.541 -10.573 1.00 96.94 93 TYR A C 1
ATOM 686 O O . TYR A 1 93 ? 14.313 6.437 -11.241 1.00 96.94 93 TYR A O 1
ATOM 694 N N . ARG A 1 94 ? 13.300 6.934 -9.295 1.00 96.31 94 ARG A N 1
ATOM 695 C CA . ARG A 1 94 ? 14.532 7.213 -8.549 1.00 96.31 94 ARG A CA 1
ATOM 696 C C . ARG A 1 94 ? 15.057 5.922 -7.928 1.00 96.31 94 ARG A C 1
ATOM 698 O O . ARG A 1 94 ? 14.445 5.385 -7.011 1.00 96.31 94 ARG A O 1
ATOM 705 N N 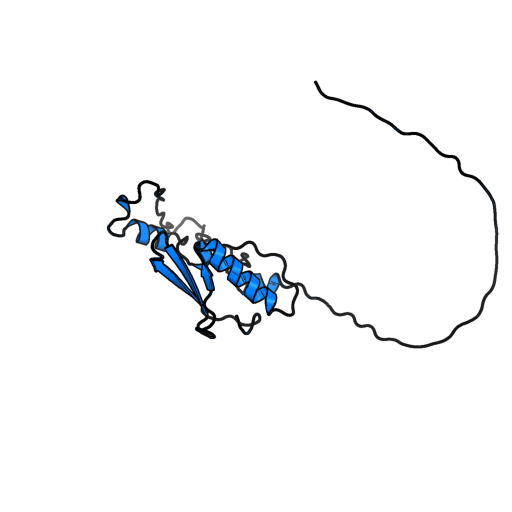. TRP A 1 95 ? 16.198 5.448 -8.421 1.00 95.38 95 TRP A N 1
ATOM 706 C CA . TRP A 1 95 ? 16.849 4.239 -7.920 1.00 95.38 95 TRP A CA 1
ATOM 707 C C . TRP A 1 95 ? 17.414 4.453 -6.519 1.00 95.38 95 TRP A C 1
ATOM 709 O O . TRP A 1 95 ? 18.102 5.438 -6.256 1.00 95.38 95 TRP A O 1
ATOM 719 N N . ILE A 1 96 ? 17.126 3.501 -5.641 1.00 92.12 96 ILE A N 1
ATOM 720 C CA . ILE A 1 96 ? 17.562 3.489 -4.245 1.00 92.12 96 ILE A CA 1
ATOM 721 C C . ILE A 1 96 ? 18.483 2.291 -4.063 1.00 92.12 96 ILE A C 1
ATOM 723 O O . ILE A 1 96 ? 18.151 1.185 -4.484 1.00 92.12 96 ILE A O 1
ATOM 727 N N . ARG A 1 97 ? 19.646 2.515 -3.451 1.00 89.88 97 ARG A N 1
ATOM 728 C CA . ARG A 1 97 ? 20.592 1.446 -3.135 1.00 89.88 97 ARG A CA 1
ATOM 729 C C . ARG A 1 97 ? 20.080 0.664 -1.931 1.00 89.88 97 ARG A C 1
ATOM 731 O O . ARG A 1 97 ? 19.824 1.247 -0.885 1.00 89.88 97 ARG A O 1
ATOM 738 N N . PHE A 1 98 ? 19.978 -0.652 -2.074 1.00 87.88 98 PHE A N 1
ATOM 739 C CA . PHE A 1 98 ? 19.732 -1.532 -0.940 1.00 87.88 98 PHE A CA 1
ATOM 740 C C . PHE A 1 98 ? 21.003 -1.678 -0.099 1.00 87.88 98 PHE A C 1
ATOM 742 O O . PHE A 1 98 ? 22.072 -2.010 -0.622 1.00 87.88 98 PHE A O 1
ATOM 749 N N . GLU A 1 99 ? 20.878 -1.433 1.201 1.00 83.69 99 GLU A N 1
ATOM 750 C CA . GLU A 1 99 ? 21.950 -1.608 2.174 1.00 83.69 99 GLU A CA 1
ATOM 751 C C . GLU A 1 99 ? 21.569 -2.734 3.136 1.00 83.69 99 GLU A C 1
ATOM 753 O O . GLU A 1 99 ? 20.505 -2.714 3.751 1.00 83.69 99 GLU A O 1
ATOM 758 N N . VAL A 1 100 ? 22.431 -3.748 3.230 1.00 74.94 100 VAL A N 1
ATOM 759 C CA . VAL A 1 100 ? 22.275 -4.856 4.179 1.00 74.94 100 VAL A CA 1
ATOM 760 C C . VAL A 1 100 ? 23.015 -4.484 5.453 1.00 74.94 100 VAL A C 1
ATOM 762 O O . VAL A 1 1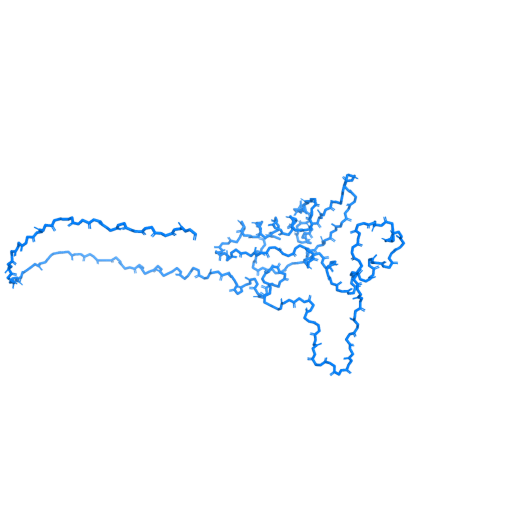00 ? 24.201 -4.148 5.396 1.00 74.94 100 VAL A O 1
ATOM 765 N N . CYS A 1 101 ? 22.338 -4.588 6.592 1.00 65.75 101 CYS A N 1
ATOM 766 C CA . CYS A 1 101 ? 22.950 -4.405 7.905 1.00 65.75 101 CYS A CA 1
ATOM 767 C C . CYS A 1 101 ? 24.102 -5.368 8.057 1.00 65.75 101 CYS A C 1
ATOM 769 O O . CYS A 1 101 ? 23.938 -6.583 7.912 1.00 65.75 101 CYS A O 1
ATOM 771 N N . ARG A 1 102 ? 25.269 -4.828 8.372 1.00 70.00 102 ARG A N 1
ATOM 772 C CA . ARG A 1 102 ? 26.406 -5.659 8.714 1.00 70.00 102 ARG A CA 1
ATOM 773 C C . ARG A 1 102 ? 26.275 -6.028 10.189 1.00 70.00 102 ARG A C 1
ATOM 775 O O . ARG A 1 102 ? 26.076 -5.130 11.006 1.00 70.00 102 ARG A O 1
ATOM 782 N N . PRO A 1 103 ? 26.371 -7.319 10.553 1.00 56.38 103 PRO A N 1
ATOM 783 C CA . PRO A 1 103 ? 26.439 -7.714 11.953 1.00 56.38 103 PRO A CA 1
ATOM 784 C C . PRO A 1 103 ? 27.647 -7.013 12.596 1.00 56.38 103 PRO A C 1
ATOM 786 O O . PRO A 1 103 ? 28.786 -7.333 12.267 1.00 56.38 103 PRO A O 1
ATOM 789 N N . GLY A 1 104 ? 27.403 -6.004 13.435 1.00 63.28 104 GLY A N 1
ATOM 790 C CA . GLY A 1 104 ? 28.447 -5.167 14.043 1.00 63.28 104 GLY A CA 1
ATOM 791 C C . GLY A 1 104 ? 28.103 -3.677 14.089 1.00 63.28 104 GLY A C 1
ATOM 792 O O . GLY A 1 104 ? 28.536 -2.986 15.008 1.00 63.28 104 GLY A O 1
ATOM 793 N N . ASP A 1 105 ? 27.261 -3.201 13.172 1.00 62.22 105 ASP A N 1
ATOM 794 C CA . ASP A 1 105 ? 26.676 -1.866 13.262 1.00 62.22 105 ASP A CA 1
ATOM 795 C C . ASP A 1 105 ? 25.470 -1.975 14.198 1.00 62.22 105 ASP A C 1
ATOM 797 O O . ASP A 1 105 ? 24.432 -2.505 13.815 1.00 62.22 105 ASP A O 1
ATOM 801 N N . GLY A 1 106 ? 25.602 -1.544 15.455 1.00 57.62 106 GLY A N 1
ATOM 802 C CA . GLY A 1 106 ? 24.562 -1.628 16.497 1.00 57.62 106 GLY A CA 1
ATOM 803 C C . GLY A 1 106 ? 23.266 -0.849 16.216 1.00 57.62 106 GLY A C 1
ATOM 804 O O . GLY A 1 106 ? 22.533 -0.530 17.146 1.00 57.62 106 GLY A O 1
ATOM 805 N N . GLN A 1 107 ? 22.988 -0.515 14.957 1.00 54.78 107 GLN A N 1
ATOM 806 C CA . GLN A 1 107 ? 21.739 0.057 14.491 1.00 54.78 107 GLN A CA 1
ATOM 807 C C . GLN A 1 107 ? 20.919 -1.053 13.839 1.00 54.78 107 GLN A C 1
ATOM 809 O O . GLN A 1 107 ? 21.168 -1.471 12.708 1.00 54.78 107 GLN A O 1
ATOM 814 N N . VAL A 1 108 ? 19.912 -1.528 14.567 1.00 54.50 108 VAL A N 1
ATOM 815 C CA . VAL A 1 108 ? 18.769 -2.189 13.938 1.00 54.50 108 VAL A CA 1
ATOM 816 C C . VAL A 1 108 ? 18.213 -1.176 12.933 1.00 54.50 108 VAL A C 1
ATOM 818 O O . VAL A 1 108 ? 17.991 -0.030 13.333 1.00 54.50 108 VAL A O 1
ATOM 821 N N . PRO A 1 109 ? 18.016 -1.506 11.644 1.00 54.94 109 PRO A N 1
ATOM 822 C CA . PRO A 1 109 ? 17.282 -0.612 10.768 1.00 54.94 109 PRO A CA 1
ATOM 823 C C . PRO A 1 109 ? 15.930 -0.418 11.408 1.00 54.94 109 PRO A C 1
ATOM 825 O O . PRO A 1 109 ? 15.162 -1.370 11.548 1.00 54.94 109 PRO A O 1
ATOM 828 N N . HIS A 1 110 ? 15.661 0.802 11.836 1.00 56.06 110 HIS A N 1
ATOM 829 C CA . HIS A 1 110 ? 14.333 1.201 12.240 1.00 56.06 110 HIS A CA 1
ATOM 830 C C . HIS A 1 110 ? 13.498 1.210 10.956 1.00 56.06 110 HIS A C 1
ATOM 832 O O . HIS A 1 110 ? 13.408 2.220 10.265 1.00 56.06 110 HIS A O 1
ATOM 838 N N . ILE A 1 111 ? 13.013 0.034 10.544 1.00 61.53 111 ILE A N 1
ATOM 839 C CA . ILE A 1 111 ? 12.277 -0.129 9.284 1.00 61.53 111 ILE A CA 1
ATOM 840 C C . ILE A 1 111 ? 10.914 0.558 9.379 1.00 61.53 111 ILE A C 1
ATOM 842 O O . ILE A 1 111 ? 10.401 0.995 8.357 1.00 61.53 111 ILE A O 1
ATOM 846 N N . LEU A 1 112 ? 10.391 0.741 10.594 1.00 66.88 112 LEU A N 1
ATOM 847 C CA . LEU A 1 112 ? 9.271 1.614 10.937 1.00 66.88 112 LEU A CA 1
ATOM 848 C C . LEU A 1 112 ? 9.521 2.199 12.335 1.00 66.88 112 LEU A C 1
ATOM 850 O O . LEU A 1 112 ? 10.248 1.605 13.135 1.00 66.88 112 LEU A O 1
ATOM 854 N N . SER A 1 113 ? 8.968 3.374 12.632 1.00 79.00 113 SER A N 1
ATOM 855 C CA . SER A 1 113 ? 8.999 3.904 13.999 1.00 79.00 113 SER A CA 1
ATOM 856 C C . SER A 1 113 ? 8.005 3.120 14.856 1.00 79.00 113 SER A C 1
ATOM 858 O O . SER A 1 113 ? 6.825 3.055 14.521 1.00 79.00 113 SER A O 1
ATOM 860 N N . GLU A 1 114 ? 8.460 2.569 15.983 1.00 83.12 114 GLU A N 1
ATOM 861 C CA . GLU A 1 114 ? 7.601 1.892 16.973 1.00 83.12 114 GLU A CA 1
ATOM 862 C C . GLU A 1 114 ? 6.513 2.839 17.529 1.00 83.12 114 GLU A C 1
ATOM 864 O O . GLU A 1 114 ? 5.505 2.397 18.075 1.00 83.12 114 GLU A O 1
ATOM 869 N N . ASP A 1 115 ? 6.713 4.152 17.377 1.00 86.31 115 ASP A N 1
ATOM 870 C CA . ASP A 1 115 ? 5.797 5.200 17.821 1.00 86.31 115 ASP A CA 1
ATOM 871 C C . ASP A 1 115 ? 4.868 5.731 16.713 1.00 86.31 115 ASP A C 1
ATOM 873 O O . ASP A 1 115 ? 4.087 6.651 16.942 1.00 86.31 115 ASP A O 1
ATOM 877 N N . ASP A 1 116 ? 4.922 5.174 15.498 1.00 91.06 116 ASP A N 1
ATOM 878 C CA . ASP A 1 116 ? 4.043 5.606 14.407 1.00 91.06 116 ASP A CA 1
ATOM 879 C C . ASP A 1 116 ? 2.620 5.048 14.575 1.00 91.06 116 ASP A C 1
ATOM 881 O O . ASP A 1 116 ? 2.296 3.935 14.153 1.00 91.06 116 ASP A O 1
ATOM 885 N N . ALA A 1 117 ? 1.740 5.869 15.149 1.00 91.94 117 ALA A N 1
ATOM 886 C CA . ALA A 1 117 ? 0.322 5.569 15.341 1.00 91.94 117 ALA A CA 1
ATOM 887 C C . ALA A 1 117 ? -0.464 5.306 14.041 1.00 91.94 117 ALA A C 1
ATOM 889 O O . ALA A 1 117 ? -1.605 4.848 14.107 1.00 91.94 117 ALA A O 1
ATOM 890 N N . SER A 1 118 ? 0.101 5.593 12.862 1.00 92.50 118 SER A N 1
ATOM 891 C CA . SER A 1 118 ? -0.551 5.317 11.578 1.00 92.50 118 SER A CA 1
ATOM 892 C C . SER A 1 118 ? -0.433 3.853 11.151 1.00 92.50 118 SER A C 1
ATOM 894 O O . SER A 1 118 ? -1.304 3.357 10.443 1.00 92.50 118 SER A O 1
ATOM 896 N N . VAL A 1 119 ? 0.602 3.139 11.599 1.00 91.94 119 VAL A N 1
ATOM 897 C CA . VAL A 1 119 ? 0.862 1.742 11.199 1.00 91.94 119 VAL A CA 1
ATOM 898 C C . VAL A 1 119 ? 1.051 0.791 12.383 1.00 91.94 119 VAL A C 1
ATOM 900 O O . VAL A 1 119 ? 1.006 -0.423 12.194 1.00 91.94 119 VAL A O 1
ATOM 903 N N . ASN A 1 120 ? 1.222 1.314 13.601 1.00 92.25 120 ASN A N 1
ATOM 904 C CA . ASN A 1 120 ? 1.357 0.533 14.826 1.00 92.25 120 ASN A CA 1
ATOM 905 C C . ASN A 1 120 ? 0.100 0.668 15.702 1.00 92.25 120 ASN A C 1
ATOM 907 O O . ASN A 1 120 ? -0.295 1.766 16.097 1.00 92.25 120 ASN A O 1
ATOM 911 N N . PHE A 1 121 ? -0.519 -0.468 16.031 1.00 91.44 121 PHE A N 1
ATOM 912 C CA . PHE A 1 121 ? -1.751 -0.515 16.816 1.00 91.44 121 PHE A CA 1
ATOM 913 C C . PHE A 1 121 ? -1.560 -0.093 18.282 1.00 91.44 121 PHE A C 1
ATOM 915 O O . PHE A 1 121 ? -2.407 0.610 18.830 1.00 91.44 121 PHE A O 1
ATOM 922 N N . GLU A 1 122 ? -0.444 -0.454 18.917 1.00 91.69 122 GLU A N 1
ATOM 923 C CA . GLU A 1 122 ? -0.146 -0.030 20.292 1.00 91.69 122 GLU A CA 1
ATOM 924 C C . GLU A 1 122 ? 0.099 1.480 20.354 1.00 91.69 122 GLU A C 1
ATOM 926 O O . GLU A 1 122 ? -0.399 2.162 21.251 1.00 91.69 122 GLU A O 1
ATOM 931 N N . ALA A 1 123 ? 0.816 2.029 19.368 1.00 91.31 123 ALA A N 1
ATOM 932 C CA . ALA A 1 123 ? 0.964 3.474 19.221 1.00 91.31 123 ALA A CA 1
ATOM 933 C C . ALA A 1 123 ? -0.395 4.146 18.991 1.00 91.31 123 ALA A C 1
ATOM 935 O O . ALA A 1 123 ? -0.739 5.098 19.688 1.00 91.31 123 ALA A O 1
ATOM 936 N N . TYR A 1 124 ? -1.225 3.598 18.104 1.00 90.44 124 TYR A N 1
ATOM 937 C CA . TYR A 1 124 ? -2.584 4.084 17.877 1.00 90.44 124 TYR A CA 1
ATOM 938 C C . TYR A 1 124 ? -3.415 4.148 19.168 1.00 90.44 124 TYR A C 1
ATOM 940 O O . TYR A 1 124 ? -4.049 5.168 19.441 1.00 90.44 124 TYR A O 1
ATOM 948 N N . GLN A 1 125 ? -3.385 3.098 19.995 1.00 89.00 125 GLN A N 1
ATOM 949 C CA . GLN A 1 125 ? -4.100 3.064 21.274 1.00 89.00 125 GLN A CA 1
ATOM 950 C C . GLN A 1 125 ? -3.620 4.147 22.245 1.00 89.00 125 GLN A C 1
ATOM 952 O O . GLN A 1 125 ? -4.446 4.796 22.886 1.00 89.00 125 GLN A O 1
ATOM 957 N N . ARG A 1 126 ? -2.306 4.395 22.316 1.00 88.12 126 ARG A N 1
ATOM 958 C CA . ARG A 1 126 ? -1.723 5.468 23.144 1.00 88.12 126 ARG A CA 1
ATOM 959 C C . ARG A 1 126 ? -2.150 6.870 22.695 1.00 88.12 126 ARG A C 1
ATOM 961 O O . ARG A 1 126 ? -2.184 7.782 23.515 1.00 88.12 126 ARG A O 1
ATOM 968 N N . HIS A 1 127 ? -2.493 7.038 21.418 1.00 83.50 127 HIS A N 1
ATOM 969 C CA . HIS A 1 127 ? -2.977 8.295 20.836 1.00 83.50 127 HIS A CA 1
ATOM 970 C C . HIS A 1 127 ? -4.496 8.509 20.961 1.00 83.50 127 HIS A C 1
ATOM 972 O O . HIS A 1 127 ? -5.013 9.542 20.516 1.00 83.50 127 HIS A O 1
ATOM 978 N N . GLN A 1 128 ? -5.226 7.569 21.568 1.00 83.00 128 GLN A N 1
ATOM 979 C CA . GLN A 1 128 ? -6.627 7.782 21.918 1.00 83.00 128 GLN A CA 1
ATOM 980 C C . GLN A 1 128 ? -6.697 8.684 23.154 1.00 83.00 128 GLN A C 1
ATOM 982 O O . GLN A 1 128 ? -6.142 8.379 24.208 1.00 83.00 128 GLN A O 1
ATOM 987 N N . CYS A 1 129 ? -7.373 9.820 23.023 1.00 68.25 129 CYS A N 1
ATOM 988 C CA . CYS A 1 129 ? -7.639 10.708 24.138 1.00 68.25 129 CYS A CA 1
ATOM 989 C C . CYS A 1 129 ? -8.650 10.030 25.071 1.00 68.25 129 CYS A C 1
ATOM 991 O O . CYS A 1 129 ? -9.740 9.630 24.651 1.00 68.25 129 CYS A O 1
ATOM 993 N N . PHE A 1 130 ? -8.279 9.890 26.342 1.00 57.62 130 PHE A N 1
ATOM 994 C CA . PHE A 1 130 ? -9.218 9.523 27.389 1.00 57.62 130 PHE A CA 1
ATOM 995 C C . PHE A 1 130 ? -10.074 10.751 27.704 1.00 57.62 130 PHE A C 1
ATOM 997 O O . PHE A 1 130 ? -9.627 11.670 28.384 1.00 57.62 130 PHE A O 1
ATOM 1004 N N . GLU A 1 131 ? -11.314 10.765 27.224 1.00 51.69 131 GLU A N 1
ATOM 1005 C CA . GLU A 1 131 ? -12.354 11.589 27.841 1.00 51.69 131 GLU A CA 1
ATOM 1006 C C . GLU A 1 131 ? -12.673 10.945 29.197 1.00 51.69 131 GLU A C 1
ATOM 1008 O O . GLU A 1 131 ? -13.515 10.050 29.307 1.00 51.69 131 GLU A O 1
ATOM 1013 N N . GLU A 1 132 ? -11.941 11.339 30.239 1.00 46.56 132 GLU A N 1
ATOM 1014 C CA . GLU A 1 132 ? -12.313 11.019 31.612 1.00 46.56 132 GLU A CA 1
ATOM 1015 C C . GLU A 1 132 ? -13.593 11.803 31.920 1.00 46.56 132 GLU A C 1
ATOM 1017 O O . GLU A 1 132 ? -13.573 12.978 32.284 1.00 46.56 132 GLU A O 1
ATOM 1022 N N . ASN A 1 133 ? -14.738 11.165 31.674 1.00 45.62 133 ASN A N 1
ATOM 1023 C CA . ASN A 1 133 ? -16.050 11.725 31.951 1.00 45.62 133 ASN A CA 1
ATOM 1024 C C . ASN A 1 133 ? -16.230 11.820 33.470 1.00 45.62 133 ASN A C 1
ATOM 1026 O O . ASN A 1 133 ? -16.823 10.943 34.099 1.00 45.62 133 ASN A O 1
ATOM 1030 N N . ASN A 1 134 ? -15.702 12.884 34.070 1.00 44.28 134 ASN A N 1
ATOM 1031 C CA . ASN A 1 134 ? -15.959 13.231 35.457 1.00 44.28 134 ASN A CA 1
ATOM 1032 C C . ASN A 1 134 ? -17.386 13.798 35.550 1.00 44.28 134 ASN A C 1
ATOM 1034 O O . ASN A 1 134 ? -17.612 15.001 35.678 1.00 44.28 134 ASN A O 1
ATOM 1038 N N . LYS A 1 135 ? -18.384 12.915 35.423 1.00 44.53 135 LYS A N 1
ATOM 1039 C CA . LYS A 1 135 ? -19.757 13.195 35.843 1.00 44.53 135 LYS A CA 1
ATOM 1040 C C . LYS A 1 135 ? -19.794 13.116 37.365 1.00 44.53 135 LYS A C 1
ATOM 1042 O O . LYS A 1 135 ? -20.168 12.099 37.941 1.00 44.53 135 LYS A O 1
ATOM 1047 N N . THR A 1 136 ? -19.420 14.204 38.024 1.00 39.34 136 THR A N 1
ATOM 1048 C CA . THR A 1 136 ? -19.803 14.410 39.420 1.00 39.34 136 THR A CA 1
ATOM 1049 C C . THR A 1 136 ? -21.249 14.896 39.425 1.00 39.34 136 THR A C 1
ATOM 1051 O O . THR A 1 136 ? -21.528 16.088 39.314 1.00 39.34 136 THR A O 1
ATOM 1054 N N . GLU A 1 137 ? -22.190 13.957 39.502 1.00 42.12 137 GLU A N 1
ATOM 1055 C CA . GLU A 1 137 ? -23.526 14.262 40.003 1.00 42.12 137 GLU A CA 1
ATOM 1056 C C . GLU A 1 137 ? -23.413 14.578 41.499 1.00 42.12 137 GLU A C 1
ATOM 1058 O O . GLU A 1 137 ? -23.032 13.724 42.297 1.00 42.12 137 GLU A O 1
ATOM 1063 N N . HIS A 1 138 ? -23.766 15.802 41.893 1.00 36.25 138 HIS A N 1
ATOM 1064 C CA . HIS A 1 138 ? -24.419 16.013 43.180 1.00 36.25 138 HIS A CA 1
ATOM 1065 C C . HIS A 1 138 ? -25.432 17.154 43.058 1.00 36.25 138 HIS A C 1
ATOM 1067 O O . HIS A 1 138 ? -25.086 18.307 42.799 1.00 36.25 138 HIS A O 1
ATOM 1073 N N . VAL A 1 139 ? -26.699 16.783 43.215 1.00 43.34 139 VAL A N 1
ATOM 1074 C CA . VAL A 1 139 ? -27.866 17.653 43.349 1.00 43.34 139 VAL A CA 1
ATOM 1075 C C . VAL A 1 139 ? -28.217 17.729 44.834 1.00 43.34 139 VAL A C 1
ATOM 1077 O O . VAL A 1 139 ? -28.511 16.699 45.418 1.00 43.34 139 VAL A O 1
ATOM 1080 N N . GLU A 1 140 ? -28.204 18.934 45.403 1.00 33.16 140 GLU A N 1
ATOM 1081 C CA . GLU A 1 140 ? -29.031 19.462 46.514 1.00 33.16 140 GLU A CA 1
ATOM 1082 C C . GLU A 1 140 ? -28.541 20.918 46.702 1.00 33.16 140 GLU A C 1
ATOM 1084 O O . GLU A 1 140 ? -27.346 21.160 46.787 1.00 33.16 140 GLU A O 1
ATOM 1089 N N . GLY A 1 141 ? -29.319 21.996 46.591 1.00 35.50 141 GLY A N 1
ATOM 1090 C CA . GLY A 1 141 ? -30.626 22.254 47.176 1.00 35.50 141 GLY A CA 1
ATOM 1091 C C . GLY A 1 141 ? -30.450 23.160 48.406 1.00 35.50 141 GLY A C 1
ATOM 1092 O O . GLY A 1 141 ? -30.165 22.632 49.468 1.00 35.50 141 GLY A O 1
ATOM 1093 N N . GLN A 1 142 ? -30.666 24.484 48.245 1.00 33.16 142 GLN A N 1
ATOM 1094 C CA . GLN A 1 142 ? -31.047 25.523 49.247 1.00 33.16 142 GLN A CA 1
ATOM 1095 C C . GLN A 1 142 ? -30.147 26.784 49.346 1.00 33.16 142 GLN A C 1
ATOM 1097 O O . GLN A 1 142 ? -28.978 26.744 49.712 1.00 33.16 142 GLN A O 1
ATOM 1102 N N . THR A 1 143 ? -30.765 27.941 49.085 1.00 34.50 143 THR A N 1
ATOM 1103 C CA . THR A 1 143 ? -30.464 29.294 49.616 1.00 34.50 143 THR A CA 1
ATOM 1104 C C . THR A 1 143 ? -31.350 29.566 50.853 1.00 34.50 143 THR A C 1
ATOM 1106 O O . THR A 1 143 ? -32.285 28.788 51.056 1.00 34.50 143 THR A O 1
ATOM 1109 N N . PRO A 1 144 ? -31.226 30.683 51.622 1.00 52.59 144 PRO A N 1
ATOM 1110 C CA . PRO A 1 144 ? -30.229 31.780 51.637 1.00 52.59 144 PRO A CA 1
ATOM 1111 C C . PRO A 1 144 ? -29.689 32.132 53.058 1.00 52.59 144 PRO A C 1
ATOM 1113 O O . PRO A 1 144 ? -30.302 31.753 54.047 1.00 52.59 144 PRO A O 1
ATOM 1116 N N . GLN A 1 145 ? -28.627 32.955 53.174 1.00 32.12 145 GLN A N 1
ATOM 1117 C CA . GLN A 1 145 ? -28.533 34.088 54.136 1.00 32.12 145 GLN A CA 1
ATOM 1118 C C . GLN A 1 145 ? -27.202 34.875 54.032 1.00 32.12 145 GLN A C 1
ATOM 1120 O O . GLN A 1 145 ? -26.115 34.310 54.003 1.00 32.12 145 GLN A O 1
ATOM 1125 N N . SER A 1 146 ? -27.322 36.207 53.976 1.00 35.12 146 SER A N 1
ATOM 1126 C CA . SER A 1 146 ? -26.293 37.246 54.236 1.00 35.12 146 SER A CA 1
ATOM 1127 C C . SER A 1 146 ? -26.296 37.600 55.753 1.00 35.12 146 SER A C 1
ATOM 1129 O O . SER A 1 146 ? -27.135 37.009 56.436 1.00 35.12 146 SER A O 1
ATOM 1131 N N . PRO A 1 147 ? -25.532 38.578 56.327 1.00 47.47 147 PRO A N 1
ATOM 1132 C CA . PRO A 1 147 ? -24.672 39.625 55.729 1.00 47.47 147 PRO A CA 1
ATOM 1133 C C . PRO A 1 147 ? -23.353 39.952 56.498 1.00 47.47 147 PRO A C 1
ATOM 1135 O O . PRO A 1 147 ? -23.097 39.418 57.569 1.00 47.47 147 PRO A O 1
ATOM 1138 N N . SER A 1 148 ? -22.548 40.887 55.958 1.00 29.34 148 SER A N 1
ATOM 1139 C CA . SER A 1 148 ? -21.760 41.946 56.658 1.00 29.34 148 SER A CA 1
ATOM 1140 C C . SER A 1 148 ? -20.508 42.299 55.830 1.00 29.34 148 SER A C 1
ATOM 1142 O O . SER A 1 148 ? -19.605 41.486 55.686 1.00 29.34 148 SER A O 1
ATOM 1144 N N . SER A 1 149 ? -20.551 43.373 55.034 1.00 34.81 149 SER A N 1
ATOM 1145 C CA . SER A 1 149 ? -20.004 44.714 55.334 1.00 34.81 149 SER A CA 1
ATOM 1146 C C . SER A 1 149 ? -18.475 44.767 55.457 1.00 34.81 149 SER A C 1
ATOM 1148 O O . SER A 1 149 ? -17.917 44.304 56.445 1.00 34.81 149 SER A O 1
ATOM 1150 N N . SER A 1 150 ? -17.803 45.442 54.514 1.00 35.44 150 SER A N 1
ATOM 1151 C CA . SER A 1 150 ? -17.308 46.806 54.764 1.00 35.44 150 SER A CA 1
ATOM 1152 C C . SER A 1 150 ? -16.406 47.359 53.644 1.00 35.44 150 SER A C 1
ATOM 1154 O O . SER A 1 150 ? -15.518 46.686 53.137 1.00 35.44 150 SER A O 1
ATOM 1156 N N . HIS A 1 151 ? -16.633 48.650 53.378 1.00 41.94 151 HIS A N 1
ATOM 1157 C CA . HIS A 1 151 ? -15.771 49.664 52.752 1.00 41.94 151 HIS A CA 1
ATOM 1158 C C . HIS A 1 151 ? -15.708 49.802 51.217 1.00 41.94 151 HIS A C 1
ATOM 1160 O O . HIS A 1 151 ? -14.971 49.132 50.503 1.00 41.94 151 HIS A O 1
ATOM 1166 N N . GLN A 1 152 ? -16.460 50.811 50.751 1.00 42.22 152 GLN A N 1
ATOM 1167 C CA . GLN A 1 152 ? -16.211 51.605 49.545 1.00 42.22 152 GLN A CA 1
ATOM 1168 C C . GLN A 1 152 ? -14.825 52.275 49.589 1.00 42.22 152 GLN A C 1
ATOM 1170 O O . GLN A 1 152 ? -14.351 52.558 50.679 1.00 42.22 152 GLN A O 1
ATOM 1175 N N . HIS A 1 153 ? -14.247 52.621 48.430 1.00 43.00 153 HIS A N 1
ATOM 1176 C CA . HIS A 1 153 ? -14.009 54.020 48.018 1.00 43.00 153 HIS A CA 1
ATOM 1177 C C . HIS A 1 153 ? -13.581 54.100 46.524 1.00 43.00 153 HIS A C 1
ATOM 1179 O O . HIS A 1 153 ? -12.484 53.711 46.154 1.00 43.00 153 HIS A O 1
ATOM 1185 N N . HIS A 1 154 ? -14.514 54.584 45.690 1.00 37.53 154 HIS A N 1
ATOM 1186 C CA . HIS A 1 154 ? -14.410 55.611 44.631 1.00 37.53 154 HIS A CA 1
ATOM 1187 C C . HIS A 1 154 ? -13.286 55.669 43.557 1.00 37.53 154 HIS A C 1
ATOM 1189 O O . HIS A 1 154 ? -12.139 55.928 43.885 1.00 37.53 154 HIS A O 1
ATOM 1195 N N . LEU A 1 155 ? -13.762 55.701 42.284 1.00 38.06 155 LEU A N 1
ATOM 1196 C CA . LEU A 1 155 ? -13.438 56.622 41.150 1.00 38.06 155 LEU A CA 1
ATOM 1197 C C . LEU A 1 155 ? -11.985 56.575 40.595 1.00 38.06 155 LEU A C 1
ATOM 1199 O O . LEU A 1 155 ? -11.035 56.563 41.352 1.00 38.06 155 LEU A O 1
ATOM 1203 N N . THR A 1 156 ? -11.640 56.584 39.299 1.00 36.25 156 THR A N 1
ATOM 1204 C CA . THR A 1 156 ? -12.234 57.038 38.021 1.00 36.25 156 THR A CA 1
ATOM 1205 C C . THR A 1 156 ? -11.275 56.602 36.891 1.00 36.25 156 THR A C 1
ATOM 1207 O O . THR A 1 156 ? -10.064 56.587 37.104 1.00 36.25 156 THR A O 1
ATOM 1210 N N . SER A 1 157 ? -11.772 56.298 35.687 1.00 41.31 157 SER A N 1
ATOM 1211 C CA . SER A 1 157 ? -10.950 56.134 34.466 1.00 41.31 157 SER A CA 1
ATOM 1212 C C . SER A 1 157 ? -10.439 57.478 33.920 1.00 41.31 157 SER A C 1
ATOM 1214 O O . SER A 1 157 ? -11.045 58.515 34.198 1.00 41.31 157 SER A O 1
ATOM 1216 N N . PRO A 1 158 ? -9.382 57.473 33.083 1.00 51.38 158 PRO A N 1
ATOM 1217 C CA . PRO A 1 158 ? -9.593 57.898 31.691 1.00 51.38 158 PRO A CA 1
ATOM 1218 C C . PRO A 1 158 ? -8.755 57.144 30.629 1.00 51.38 158 PRO A C 1
ATOM 1220 O O . PRO A 1 158 ? -7.840 56.380 30.917 1.00 51.38 158 PRO A O 1
ATOM 1223 N N . THR A 1 159 ? -9.135 57.383 29.374 1.00 43.59 159 THR A N 1
ATOM 1224 C CA . THR A 1 159 ? -8.823 56.671 28.12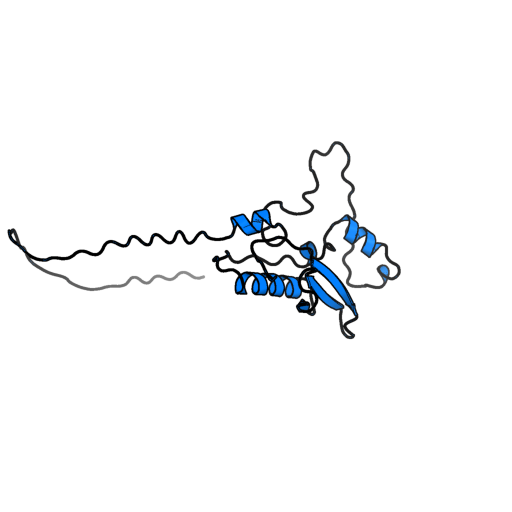2 1.00 43.59 159 THR A CA 1
ATOM 1225 C C . THR A 1 159 ? -7.622 57.249 27.328 1.00 43.59 159 THR A C 1
ATOM 1227 O O . THR A 1 159 ? -7.333 58.437 27.439 1.00 43.59 159 THR A O 1
ATOM 1230 N N . MET A 1 160 ? -7.087 56.435 26.388 1.00 38.69 160 MET A N 1
ATOM 1231 C CA . MET A 1 160 ? -6.283 56.735 25.162 1.00 38.69 160 MET A CA 1
ATOM 1232 C C . MET A 1 160 ? -4.751 56.886 25.361 1.00 38.69 160 MET A C 1
ATOM 1234 O O . MET A 1 160 ? -4.319 57.579 26.269 1.00 38.69 160 MET A O 1
ATOM 1238 N N . LYS A 1 161 ? -3.847 56.291 24.555 1.00 45.72 161 LYS A N 1
ATOM 1239 C CA . LYS A 1 161 ? -3.619 56.416 23.088 1.00 45.72 161 LYS A CA 1
ATOM 1240 C C . LYS A 1 161 ? -2.673 55.302 22.538 1.00 45.72 161 LYS A C 1
ATOM 1242 O O . LYS A 1 161 ? -2.046 54.622 23.344 1.00 45.72 161 LYS A O 1
ATOM 1247 N N . PRO A 1 162 ? -2.538 55.134 21.199 1.00 50.22 162 PRO A N 1
ATOM 1248 C CA . PRO A 1 162 ? -1.821 54.025 20.551 1.00 50.22 162 PRO A CA 1
ATOM 1249 C C . PRO A 1 162 ? -0.361 54.356 20.178 1.00 50.22 162 PRO A C 1
ATOM 1251 O O . PRO A 1 162 ? -0.007 55.525 20.020 1.00 50.22 162 PRO A O 1
ATOM 1254 N N . SER A 1 163 ? 0.462 53.325 19.956 1.00 47.50 163 SER A N 1
ATOM 1255 C CA . SER A 1 163 ? 1.829 53.454 19.429 1.00 47.50 163 SER A CA 1
ATOM 1256 C C . SER A 1 163 ? 1.994 52.686 18.120 1.00 47.50 163 SER A C 1
ATOM 1258 O O . SER A 1 163 ? 1.799 51.475 18.058 1.00 47.50 163 SER A O 1
ATOM 1260 N N . THR A 1 164 ? 2.378 53.427 17.086 1.00 46.03 164 THR A N 1
ATOM 1261 C CA . THR A 1 164 ? 2.833 52.953 15.778 1.00 46.03 164 THR A CA 1
ATOM 1262 C C . THR A 1 164 ? 4.354 53.091 15.741 1.00 46.03 164 THR A C 1
ATOM 1264 O O . THR A 1 164 ? 4.850 54.170 16.060 1.00 46.03 164 THR A O 1
ATOM 1267 N N . SER A 1 165 ? 5.091 52.090 15.262 1.00 47.31 165 SER A N 1
ATOM 1268 C CA . SER A 1 165 ? 6.312 52.352 14.488 1.00 47.31 165 SER A CA 1
ATOM 1269 C C . SER A 1 165 ? 6.714 51.169 13.607 1.00 47.31 165 SER A C 1
ATOM 1271 O O . SER A 1 165 ? 6.679 50.004 13.989 1.00 47.31 165 SER A O 1
ATOM 1273 N N . TYR A 1 166 ? 7.048 51.564 12.386 1.00 49.28 166 TYR A N 1
ATOM 1274 C CA . TYR A 1 166 ? 7.477 50.833 11.206 1.00 49.28 166 TYR A CA 1
ATOM 1275 C C . TYR A 1 166 ? 8.943 50.395 11.294 1.00 49.28 166 TYR A C 1
ATOM 1277 O O . TYR A 1 166 ? 9.730 51.091 11.928 1.00 49.28 166 TYR A O 1
ATOM 1285 N N . PHE A 1 167 ? 9.329 49.358 10.542 1.00 52.25 167 PHE A N 1
ATOM 1286 C CA . PHE A 1 167 ? 10.650 49.295 9.904 1.00 52.25 167 PHE A CA 1
ATOM 1287 C C . PHE A 1 167 ? 10.632 48.352 8.688 1.00 52.25 167 PHE A C 1
ATOM 1289 O O . PHE A 1 167 ? 10.442 47.149 8.833 1.00 52.25 167 PHE A O 1
ATOM 1296 N N . THR A 1 168 ? 10.862 48.914 7.501 1.00 42.44 168 THR A N 1
ATOM 1297 C CA . THR A 1 168 ? 11.380 48.222 6.311 1.00 42.44 168 THR A CA 1
ATOM 1298 C C . THR A 1 168 ? 12.206 49.220 5.513 1.00 42.44 168 THR A C 1
ATOM 1300 O O . THR A 1 168 ? 11.669 50.255 5.118 1.00 42.44 168 THR A O 1
ATOM 1303 N N . SER A 1 169 ? 13.467 48.861 5.284 1.00 60.03 169 SER A N 1
ATOM 1304 C CA . SER A 1 169 ? 14.254 49.101 4.070 1.00 60.03 169 SER A CA 1
ATOM 1305 C C . SER A 1 169 ? 15.232 47.944 3.934 1.00 60.03 169 SER A C 1
ATOM 1307 O O . SER A 1 169 ? 15.752 47.519 4.992 1.00 60.03 169 SER A O 1
#